Protein AF-A0A7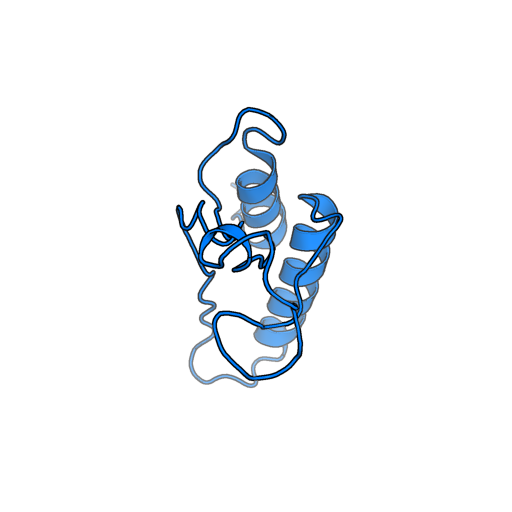Z2VPW9-F1 (afdb_monomer_lite)

Radius of gyration: 15.69 Å; chains: 1; bounding box: 36×24×49 Å

pLDDT: mean 93.61, std 6.16, range [54.88, 98.5]

Foldseek 3Di:
DWFQLCLVDDVPDDLDCPDPPSHDTDPPDDLVVLLVVLLVLLVVLVVVPDPDSDDDQQDCDPVNTPRHCPADPPCGNSNVVSCCVRPNDDD

InterPro domains:
  IPR032719 Glycosyltransferase WbsX [PTHR41244] (2-86)
  IPR060009 Glycosyltransferase WbsX, N-terminal domain [PF14307] (2-83)

Secondary structure (DSSP, 8-state):
--B--GGGS-TTS---SSBTTB---B-S--HHHHHHHHHHHHHHHTT--SSS-----S-SEEGGGTEE-S--SSSTTHHHHHHHHHHPPP-

Organism: NCBI:txid2728023

Structure (mmCIF, N/CA/C/O backbone):
data_AF-A0A7Z2VPW9-F1
#
_entry.id   AF-A0A7Z2VPW9-F1
#
loop_
_atom_site.group_PDB
_atom_site.id
_atom_site.type_symbol
_atom_site.label_atom_id
_atom_site.label_alt_id
_atom_site.label_comp_id
_atom_site.label_asym_id
_atom_site.label_entity_id
_atom_site.label_seq_id
_atom_site.pdbx_PDB_ins_code
_atom_site.Cartn_x
_atom_site.Cartn_y
_atom_site.Cartn_z
_atom_site.occupancy
_atom_site.B_iso_or_equiv
_atom_site.auth_seq_id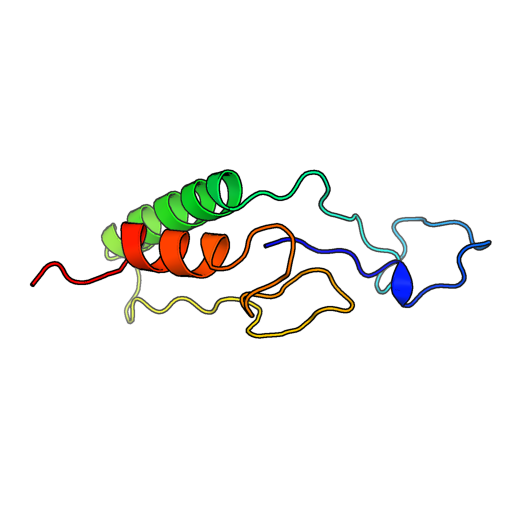
_atom_site.auth_comp_id
_atom_site.auth_asym_id
_atom_site.auth_atom_id
_atom_site.pdbx_PDB_model_num
ATOM 1 N N . MET A 1 1 ? 1.957 1.894 -2.847 1.00 84.44 1 MET A N 1
ATOM 2 C CA . MET A 1 1 ? 1.420 0.546 -3.082 1.00 84.44 1 MET A CA 1
ATOM 3 C C . MET A 1 1 ? 0.970 0.447 -4.515 1.00 84.44 1 MET A C 1
ATOM 5 O O . MET A 1 1 ? 0.068 1.186 -4.887 1.00 84.44 1 MET A O 1
ATOM 9 N N . GLY A 1 2 ? 1.620 -0.412 -5.294 1.00 93.06 2 GLY A N 1
ATOM 10 C CA . GLY A 1 2 ? 1.334 -0.587 -6.712 1.00 93.06 2 GLY A CA 1
ATOM 11 C C . GLY A 1 2 ? 1.227 -2.053 -7.105 1.00 93.06 2 GLY A C 1
ATOM 12 O O . GLY A 1 2 ? 0.975 -2.918 -6.266 1.00 93.06 2 GLY A O 1
ATOM 13 N N . TRP A 1 3 ? 1.397 -2.292 -8.400 1.00 94.88 3 TRP A N 1
ATOM 14 C CA . TRP A 1 3 ? 1.420 -3.613 -9.009 1.00 94.88 3 TRP A CA 1
ATOM 15 C C . TRP A 1 3 ? 2.155 -3.536 -10.349 1.00 94.88 3 TRP A C 1
ATOM 17 O O . TRP A 1 3 ? 1.680 -2.873 -11.272 1.00 94.88 3 TRP A O 1
ATOM 27 N N . ASP A 1 4 ? 3.295 -4.206 -10.462 1.00 94.19 4 ASP A N 1
ATOM 28 C CA . ASP A 1 4 ? 4.058 -4.316 -11.703 1.00 94.19 4 ASP A CA 1
ATOM 29 C C . ASP A 1 4 ? 4.795 -5.657 -11.790 1.00 94.19 4 ASP A C 1
ATOM 31 O O . ASP A 1 4 ? 5.909 -5.811 -11.304 1.00 94.19 4 ASP A O 1
ATOM 35 N N . SER A 1 5 ? 4.189 -6.638 -12.455 1.00 93.81 5 SER A N 1
ATOM 36 C CA . SER A 1 5 ? 4.804 -7.946 -12.694 1.00 93.81 5 SER A CA 1
ATOM 37 C C . SER A 1 5 ? 5.748 -7.981 -13.905 1.00 93.81 5 SER A C 1
ATOM 39 O O . SER A 1 5 ? 6.312 -9.040 -14.199 1.00 93.81 5 SER A O 1
ATOM 41 N N . THR A 1 6 ? 5.947 -6.864 -14.620 1.00 92.25 6 THR A N 1
ATOM 42 C CA . THR A 1 6 ? 6.789 -6.823 -15.827 1.00 92.25 6 THR A CA 1
ATOM 43 C C . THR A 1 6 ? 8.252 -7.205 -15.586 1.00 92.25 6 THR A C 1
ATOM 45 O O . THR A 1 6 ? 8.808 -7.844 -16.485 1.00 92.25 6 THR A O 1
ATOM 48 N N . PRO A 1 7 ? 8.887 -6.980 -14.409 1.00 92.19 7 PRO A N 1
ATOM 49 C CA . PRO A 1 7 ? 10.250 -7.460 -14.153 1.00 92.19 7 PRO A CA 1
ATOM 50 C C . PRO A 1 7 ? 10.392 -8.989 -14.196 1.00 92.19 7 PRO A C 1
ATOM 52 O O . PRO A 1 7 ? 11.500 -9.503 -14.335 1.00 92.19 7 PRO A O 1
ATOM 55 N N . ARG A 1 8 ? 9.279 -9.731 -14.097 1.00 91.25 8 ARG A N 1
ATOM 56 C CA . ARG A 1 8 ? 9.244 -11.198 -14.224 1.00 91.25 8 ARG A CA 1
ATOM 57 C C . ARG A 1 8 ? 9.134 -11.675 -15.677 1.00 91.25 8 ARG A C 1
ATOM 59 O O . ARG A 1 8 ? 9.089 -12.880 -15.919 1.00 91.25 8 ARG A O 1
ATOM 66 N N . THR A 1 9 ? 9.053 -10.754 -16.635 1.00 91.19 9 THR A N 1
ATOM 67 C CA . THR A 1 9 ? 8.876 -11.045 -18.064 1.00 91.19 9 THR A CA 1
ATOM 68 C C . THR A 1 9 ? 10.145 -10.764 -18.860 1.00 91.19 9 THR A C 1
ATOM 70 O O . THR A 1 9 ? 11.045 -10.042 -18.417 1.00 91.19 9 THR A O 1
ATOM 73 N N . VAL A 1 10 ? 10.220 -11.327 -20.066 1.00 91.50 10 VAL A N 1
ATOM 74 C CA . VAL A 1 10 ? 11.255 -10.959 -21.031 1.00 91.50 10 VAL A CA 1
ATOM 75 C C . VAL A 1 10 ? 10.922 -9.569 -21.567 1.00 91.50 10 VAL A C 1
ATOM 77 O O . VAL A 1 10 ? 9.891 -9.370 -22.196 1.00 91.50 10 VAL A O 1
ATOM 80 N N . GLN A 1 11 ? 11.814 -8.603 -21.348 1.00 87.88 11 GLN A N 1
ATOM 81 C CA . GLN A 1 11 ? 11.554 -7.187 -21.656 1.00 87.88 11 GLN A CA 1
ATOM 82 C C . GLN A 1 11 ? 11.378 -6.890 -23.157 1.00 87.88 11 GLN A C 1
ATOM 84 O O . GLN A 1 11 ? 10.933 -5.808 -23.525 1.00 87.88 11 GLN A O 1
ATOM 89 N N . SER A 1 12 ? 11.748 -7.832 -24.031 1.00 90.25 12 SER A N 1
ATOM 90 C CA . SER A 1 12 ? 11.523 -7.753 -25.478 1.00 90.25 12 SER A CA 1
ATOM 91 C C . SER A 1 12 ? 10.217 -8.399 -25.945 1.00 90.25 12 SER A C 1
ATOM 93 O O . SER A 1 12 ? 9.889 -8.287 -27.127 1.00 90.25 12 SER A O 1
ATOM 95 N N . ASP A 1 13 ? 9.502 -9.108 -25.071 1.00 86.00 13 ASP A N 1
ATOM 96 C CA . ASP A 1 13 ? 8.247 -9.759 -25.432 1.00 86.00 13 ASP A CA 1
ATOM 97 C C . ASP A 1 13 ? 7.109 -8.742 -25.537 1.00 86.00 13 ASP A C 1
ATOM 99 O O . ASP A 1 13 ? 7.144 -7.637 -24.993 1.00 86.00 13 ASP A O 1
ATOM 103 N N . THR A 1 14 ? 6.055 -9.125 -26.256 1.00 84.25 14 THR A N 1
ATOM 104 C CA . THR A 1 14 ? 4.839 -8.312 -26.310 1.00 84.25 14 THR A CA 1
ATOM 105 C C . THR A 1 14 ? 4.081 -8.441 -24.995 1.00 84.25 14 THR A C 1
ATOM 107 O O . THR A 1 14 ? 3.589 -9.519 -24.663 1.00 84.25 14 THR A O 1
ATOM 110 N N . HIS A 1 15 ? 3.921 -7.327 -24.281 1.00 82.56 15 HIS A N 1
ATOM 111 C CA . HIS A 1 15 ? 3.046 -7.269 -23.114 1.00 82.56 15 HIS A CA 1
ATOM 112 C C . HIS A 1 15 ? 1.591 -7.103 -23.564 1.00 82.56 15 HIS A C 1
ATOM 114 O O . HIS A 1 15 ? 1.182 -6.036 -24.022 1.00 82.56 15 HIS A O 1
ATOM 120 N N . ALA A 1 16 ? 0.813 -8.180 -23.471 1.00 84.00 16 ALA A N 1
ATOM 121 C CA . ALA A 1 16 ? -0.609 -8.213 -23.808 1.00 84.00 16 ALA A CA 1
ATOM 122 C C . ALA A 1 16 ? -1.414 -8.741 -22.618 1.00 84.00 16 ALA A C 1
ATOM 124 O O . ALA A 1 16 ? -0.877 -9.467 -21.797 1.00 84.00 16 ALA A O 1
ATOM 125 N N . ASN A 1 17 ? -2.708 -8.425 -22.523 1.00 85.06 17 ASN A N 1
ATOM 126 C CA . ASN A 1 17 ? -3.555 -8.907 -21.425 1.00 85.06 17 ASN A CA 1
ATOM 127 C C . ASN A 1 17 ? -3.908 -10.400 -21.600 1.00 85.06 17 ASN A C 1
ATOM 129 O O . ASN A 1 17 ? -5.020 -10.743 -22.002 1.00 85.06 17 ASN A O 1
ATOM 133 N N . ILE A 1 18 ? -2.932 -11.276 -21.351 1.00 89.88 18 ILE A N 1
ATOM 134 C CA . ILE A 1 18 ? -3.006 -12.733 -21.567 1.00 89.88 18 ILE A CA 1
ATOM 135 C C . ILE A 1 18 ? -2.848 -13.536 -20.266 1.00 89.88 18 ILE A C 1
ATOM 137 O O . ILE A 1 18 ? -2.649 -14.748 -20.299 1.00 89.88 18 ILE A O 1
ATOM 141 N N . GLY A 1 19 ? -2.983 -12.867 -19.119 1.00 90.25 19 GLY A N 1
ATOM 142 C CA . GLY A 1 19 ? -2.841 -13.461 -17.790 1.00 90.25 19 GLY A CA 1
ATOM 143 C C . GLY A 1 19 ? -1.450 -13.260 -17.199 1.00 90.25 19 GLY A C 1
ATOM 144 O O . GLY A 1 19 ? -0.572 -12.689 -17.833 1.00 90.25 19 GLY A O 1
ATOM 145 N N . TYR A 1 20 ? -1.253 -13.699 -15.956 1.00 91.25 20 TYR A N 1
ATOM 146 C CA . TYR A 1 20 ? 0.018 -13.535 -15.246 1.00 91.25 20 TYR A CA 1
ATOM 147 C C . TYR A 1 20 ? 1.187 -14.209 -15.990 1.00 91.25 20 TYR A C 1
ATOM 149 O O . TYR A 1 20 ? 1.026 -15.350 -16.431 1.00 91.25 20 TYR A O 1
ATOM 157 N N . PRO A 1 21 ? 2.369 -13.565 -16.091 1.00 91.62 21 PRO A N 1
ATOM 158 C CA . PRO A 1 21 ? 2.747 -12.245 -15.546 1.00 91.62 21 PRO A CA 1
ATOM 159 C C . PRO A 1 21 ? 2.429 -11.037 -16.456 1.00 91.62 21 PRO A C 1
ATOM 161 O O . PRO A 1 21 ? 2.814 -9.912 -16.141 1.00 91.62 21 PRO A O 1
ATOM 164 N N . PHE A 1 22 ? 1.715 -11.230 -17.564 1.00 91.44 22 PHE A N 1
ATOM 165 C CA . PHE A 1 22 ? 1.332 -10.192 -18.528 1.00 91.44 22 PHE A CA 1
ATOM 166 C C . PHE A 1 22 ? 0.020 -9.477 -18.149 1.00 91.44 22 PHE A C 1
ATOM 168 O O . PHE A 1 22 ? -0.941 -9.399 -18.916 1.00 91.44 22 PHE A O 1
ATOM 175 N N . THR A 1 23 ? -0.059 -8.993 -16.911 1.00 89.38 23 THR A N 1
ATOM 176 C CA . THR A 1 23 ? -1.224 -8.246 -16.407 1.00 89.38 23 THR A CA 1
ATOM 177 C C . THR A 1 23 ? -1.039 -6.736 -16.578 1.00 89.38 23 THR A C 1
ATOM 179 O O . THR A 1 23 ? 0.103 -6.278 -16.680 1.00 89.38 23 THR A O 1
ATOM 182 N N . PRO A 1 24 ? -2.122 -5.933 -16.584 1.00 90.50 24 PRO A N 1
ATOM 183 C CA . PRO A 1 24 ? -2.007 -4.482 -16.466 1.00 90.50 24 PRO A CA 1
ATOM 184 C C . PRO A 1 24 ? -1.177 -4.080 -15.242 1.00 90.50 24 PRO A C 1
ATOM 186 O O . PRO A 1 24 ? -1.242 -4.748 -14.211 1.00 90.50 24 PRO A O 1
ATOM 189 N N . VAL A 1 25 ? -0.425 -2.988 -15.364 1.00 92.06 25 VAL A N 1
ATOM 190 C CA . VAL A 1 25 ? 0.410 -2.436 -14.290 1.00 92.06 25 VAL A CA 1
ATOM 191 C C . VAL A 1 25 ? -0.216 -1.169 -13.712 1.00 92.06 25 VAL A C 1
ATOM 193 O O . VAL A 1 25 ? -0.979 -0.477 -14.391 1.00 92.06 25 VAL A O 1
ATOM 196 N N . LEU A 1 26 ? 0.122 -0.860 -12.465 1.00 93.38 26 LEU A N 1
ATOM 197 C CA . LEU A 1 26 ? -0.203 0.404 -11.813 1.00 93.38 26 LEU A CA 1
ATOM 198 C C . LEU A 1 26 ? 1.028 1.306 -11.836 1.00 93.38 26 LEU A C 1
ATOM 200 O O . LEU A 1 26 ? 2.080 0.940 -11.311 1.00 93.38 26 LEU A O 1
ATOM 204 N N . VAL A 1 27 ? 0.881 2.489 -12.424 1.00 92.12 27 VAL A N 1
ATOM 205 C CA . VAL A 1 27 ? 1.939 3.500 -12.548 1.00 92.12 27 VAL A CA 1
ATOM 206 C C . VAL A 1 27 ? 1.635 4.717 -11.680 1.00 92.12 27 VAL A C 1
ATOM 208 O O . VAL A 1 27 ? 0.522 4.866 -11.182 1.00 92.12 27 VAL A O 1
ATOM 211 N N . ASP A 1 28 ? 2.643 5.571 -11.499 1.00 92.38 28 ASP A N 1
ATOM 212 C CA . ASP A 1 28 ? 2.553 6.827 -10.744 1.00 92.38 28 ASP A CA 1
ATOM 213 C C . ASP A 1 28 ? 2.108 6.656 -9.283 1.00 92.38 28 ASP A C 1
ATOM 215 O O . ASP A 1 28 ? 1.520 7.560 -8.699 1.00 92.38 28 ASP A O 1
ATOM 219 N N . ASN A 1 29 ? 2.415 5.500 -8.682 1.00 93.62 29 ASN A N 1
ATOM 220 C CA . ASN A 1 29 ? 2.022 5.176 -7.314 1.00 93.62 29 ASN A CA 1
ATOM 221 C C . ASN A 1 29 ? 2.720 6.096 -6.301 1.00 93.62 29 ASN A C 1
ATOM 223 O O . ASN A 1 29 ? 3.951 6.102 -6.221 1.00 93.62 29 ASN A O 1
ATOM 227 N N . THR A 1 30 ? 1.943 6.784 -5.460 1.00 97.06 30 THR A N 1
ATOM 228 C CA . THR A 1 30 ? 2.477 7.607 -4.358 1.00 97.06 30 THR A CA 1
ATOM 229 C C . THR A 1 30 ? 1.910 7.206 -2.989 1.00 97.06 30 THR A C 1
ATOM 231 O O . THR A 1 30 ? 0.842 6.577 -2.912 1.00 97.06 30 THR A O 1
ATOM 234 N N . PRO A 1 31 ? 2.588 7.554 -1.876 1.00 98.19 31 PRO A N 1
ATOM 235 C CA . PRO A 1 31 ? 2.028 7.408 -0.532 1.00 98.19 31 PRO A CA 1
ATOM 236 C C . PRO A 1 31 ? 0.666 8.089 -0.346 1.00 98.19 31 PRO A C 1
ATOM 238 O O . PRO A 1 31 ? -0.201 7.543 0.335 1.00 98.19 31 PRO A O 1
ATOM 241 N N . GLU A 1 32 ? 0.438 9.236 -0.987 1.00 98.25 32 GLU A N 1
ATOM 242 C CA . GLU A 1 32 ? -0.818 9.990 -0.913 1.00 98.25 32 GLU A CA 1
ATOM 243 C C . GLU A 1 32 ? -1.965 9.235 -1.585 1.00 98.25 32 GLU A C 1
ATOM 245 O O . GLU A 1 32 ? -3.024 9.068 -0.987 1.00 98.25 32 GLU A O 1
ATOM 250 N N . GLN A 1 33 ? -1.757 8.703 -2.793 1.00 97.38 33 GLN A N 1
ATOM 251 C CA . GLN A 1 33 ? -2.778 7.885 -3.457 1.00 97.38 33 GLN A CA 1
ATOM 252 C C . GLN A 1 33 ? -3.081 6.607 -2.668 1.00 97.38 33 GLN A C 1
ATOM 254 O O . GLN A 1 33 ? -4.236 6.188 -2.566 1.00 97.38 33 GLN A O 1
ATOM 259 N N . PHE A 1 34 ? -2.053 6.000 -2.067 1.00 97.69 34 PHE A N 1
ATOM 260 C CA . PHE A 1 34 ? -2.250 4.856 -1.186 1.00 97.69 34 PHE A CA 1
ATOM 261 C C . PHE A 1 34 ? -3.078 5.225 0.051 1.00 97.69 34 PHE A C 1
ATOM 263 O O . PHE A 1 34 ? -3.983 4.479 0.422 1.00 97.69 34 PHE A O 1
ATOM 270 N N . LYS A 1 35 ? -2.830 6.391 0.658 1.00 98.44 35 LYS A N 1
ATOM 271 C CA . LYS A 1 35 ? -3.633 6.912 1.770 1.00 98.44 35 LYS A CA 1
ATOM 272 C C . LYS A 1 35 ? -5.103 7.087 1.384 1.00 98.44 35 LYS A C 1
ATOM 274 O O . LYS A 1 35 ? -5.965 6.678 2.156 1.00 98.44 35 LYS A O 1
ATOM 279 N N . GLU A 1 36 ? -5.398 7.625 0.203 1.00 98.25 36 GLU A N 1
ATOM 280 C CA . GLU A 1 36 ? -6.783 7.749 -0.276 1.00 98.25 36 GLU A CA 1
ATOM 281 C C . GLU A 1 36 ? -7.469 6.379 -0.404 1.00 98.25 36 GLU A C 1
ATOM 283 O O . GLU A 1 36 ? -8.610 6.204 0.032 1.00 98.25 36 GLU A O 1
ATOM 288 N N . ALA A 1 37 ? -6.753 5.364 -0.901 1.00 97.12 37 ALA A N 1
ATOM 289 C CA . ALA A 1 37 ? -7.264 3.994 -0.924 1.00 97.12 37 ALA A CA 1
ATOM 290 C C . ALA A 1 37 ? -7.521 3.449 0.496 1.00 97.12 37 ALA A C 1
ATOM 292 O O . ALA A 1 37 ? -8.556 2.828 0.742 1.00 97.12 37 ALA A O 1
ATOM 293 N N . LEU A 1 38 ? -6.625 3.715 1.452 1.00 98.00 38 LEU A N 1
ATOM 294 C CA . LEU A 1 38 ? -6.802 3.322 2.854 1.00 98.00 38 LEU A CA 1
ATOM 295 C C . LEU A 1 38 ? -8.004 4.020 3.513 1.00 98.00 38 LEU A C 1
ATOM 297 O O . LEU A 1 38 ? -8.704 3.384 4.300 1.00 98.00 38 LEU A O 1
ATOM 301 N N . ILE A 1 39 ? -8.275 5.290 3.186 1.00 98.50 39 ILE A N 1
ATOM 302 C CA . ILE A 1 39 ? -9.470 6.011 3.658 1.00 98.50 39 ILE A CA 1
ATOM 303 C C . ILE A 1 39 ? -10.732 5.319 3.144 1.00 98.50 39 ILE A C 1
ATOM 305 O O . ILE A 1 39 ? -11.610 5.000 3.943 1.00 98.50 39 ILE A O 1
ATOM 309 N N . ALA A 1 40 ? -10.792 4.994 1.849 1.00 98.19 40 ALA A N 1
ATOM 310 C CA . ALA A 1 40 ? -11.928 4.271 1.279 1.00 98.19 40 ALA A CA 1
ATOM 311 C C . ALA A 1 40 ? -12.133 2.894 1.937 1.00 98.19 40 ALA A C 1
ATOM 313 O O . ALA A 1 40 ? -13.268 2.470 2.168 1.00 98.19 40 ALA A O 1
ATOM 314 N N . VAL A 1 41 ? -11.039 2.207 2.283 1.00 97.31 41 VAL A N 1
ATOM 315 C CA . VAL A 1 41 ? -11.089 0.954 3.042 1.00 97.31 41 VAL A CA 1
ATOM 316 C C . VAL A 1 41 ? -11.636 1.182 4.453 1.00 97.31 41 VAL A C 1
ATOM 318 O O . VAL A 1 41 ? -12.532 0.448 4.865 1.00 97.31 41 VAL A O 1
ATOM 321 N N . ARG A 1 42 ? -11.157 2.194 5.189 1.00 96.56 42 ARG A N 1
ATOM 322 C CA . ARG A 1 42 ? -11.678 2.529 6.526 1.00 96.56 42 ARG A CA 1
ATOM 323 C C . ARG A 1 42 ? -13.174 2.836 6.476 1.00 96.56 42 ARG A C 1
ATOM 325 O O . ARG A 1 42 ? -13.937 2.233 7.223 1.00 96.56 42 ARG A O 1
ATOM 332 N N . ASP A 1 43 ? -13.598 3.672 5.533 1.00 96.69 43 ASP A N 1
ATOM 333 C CA . ASP A 1 43 ? -15.005 4.028 5.340 1.00 96.69 43 ASP A CA 1
ATOM 334 C C . ASP A 1 43 ? -15.873 2.803 5.018 1.00 96.69 43 ASP A C 1
ATOM 336 O O . ASP A 1 43 ? -17.052 2.760 5.368 1.00 96.69 43 ASP A O 1
ATOM 340 N N . TYR A 1 44 ? -15.318 1.799 4.334 1.00 96.31 44 TYR A N 1
ATOM 341 C CA . TYR A 1 44 ? -16.005 0.534 4.091 1.00 96.31 44 TYR A CA 1
ATOM 342 C C . TYR A 1 44 ? -16.135 -0.308 5.369 1.00 96.31 44 TYR A C 1
ATOM 344 O O . TYR A 1 44 ? -17.219 -0.831 5.637 1.00 96.31 44 TYR A O 1
ATOM 352 N N . LEU A 1 45 ? -15.071 -0.413 6.172 1.00 95.38 45 LEU A N 1
ATOM 353 C CA . LEU A 1 45 ? -15.096 -1.129 7.454 1.00 95.38 45 LEU A CA 1
ATOM 354 C C . LEU A 1 45 ? -16.087 -0.495 8.442 1.00 95.38 45 LEU A C 1
ATOM 356 O O . LEU A 1 45 ? -16.873 -1.209 9.070 1.00 95.38 45 LEU A O 1
ATOM 360 N N . ASP A 1 46 ? -16.101 0.836 8.524 1.00 94.56 46 ASP A N 1
ATOM 361 C CA . ASP A 1 46 ? -16.925 1.604 9.466 1.00 94.56 46 ASP A CA 1
ATOM 362 C C . ASP A 1 46 ? -18.433 1.492 9.182 1.00 94.56 46 ASP A C 1
ATOM 364 O O . ASP A 1 46 ? -19.257 1.758 10.059 1.00 94.56 46 ASP A O 1
ATOM 368 N N . ARG A 1 47 ? -18.832 1.012 7.993 1.00 96.06 47 ARG A N 1
ATOM 369 C CA . ARG A 1 47 ? -20.241 0.687 7.687 1.00 96.06 47 ARG A CA 1
ATOM 370 C C . ARG A 1 47 ? -20.776 -0.491 8.502 1.00 96.06 47 ARG A C 1
ATOM 372 O O . ARG A 1 47 ? -21.982 -0.729 8.472 1.00 96.06 47 ARG A O 1
ATOM 379 N N . GLY A 1 48 ? -19.913 -1.255 9.177 1.00 93.50 48 GLY A N 1
ATOM 380 C CA . GLY A 1 48 ? -20.320 -2.333 10.083 1.00 93.50 48 GLY A CA 1
ATOM 381 C C . GLY A 1 48 ? -20.990 -3.526 9.392 1.00 93.50 48 GLY A C 1
ATOM 382 O O . GLY A 1 48 ? -21.724 -4.273 10.030 1.00 93.50 48 GLY A O 1
ATOM 383 N N . GLN A 1 49 ? -20.764 -3.708 8.087 1.00 94.06 49 GLN A N 1
ATOM 384 C CA . GLN A 1 49 ? -21.373 -4.791 7.296 1.00 94.06 49 GLN A CA 1
ATOM 385 C C . GLN A 1 49 ? -20.614 -6.122 7.408 1.00 94.06 49 GLN A C 1
ATOM 387 O O . GLN A 1 49 ? -21.101 -7.155 6.950 1.00 94.06 49 GLN A O 1
ATOM 392 N N . LEU A 1 50 ? -19.418 -6.107 8.000 1.00 93.19 50 LEU A N 1
ATOM 393 C CA . LEU A 1 50 ? -18.563 -7.278 8.158 1.00 93.19 50 LEU A CA 1
ATOM 394 C C . LEU A 1 50 ? -18.677 -7.834 9.577 1.00 93.19 50 LEU A C 1
ATOM 396 O O . LEU A 1 50 ? -18.571 -7.091 10.550 1.00 93.19 50 LEU A O 1
ATOM 400 N N . SER A 1 51 ? -18.791 -9.157 9.702 1.00 93.50 51 SER A N 1
ATOM 401 C CA . SER A 1 51 ? -18.725 -9.845 11.001 1.00 93.50 51 SER A CA 1
ATOM 402 C C . SER A 1 51 ? -17.368 -9.677 11.689 1.00 93.50 51 SER A C 1
ATOM 404 O O . SER A 1 51 ? -17.252 -9.837 12.902 1.00 93.50 51 SER A O 1
ATOM 406 N N . THR A 1 52 ? -16.319 -9.401 10.915 1.00 94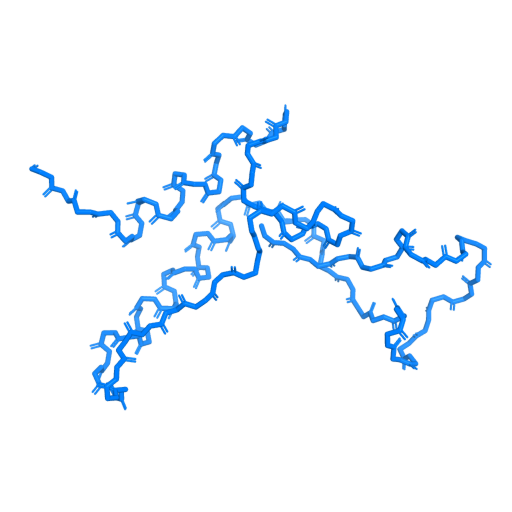.31 52 THR A N 1
ATOM 407 C CA . THR A 1 52 ? -14.961 -9.195 11.414 1.00 94.31 52 THR A CA 1
ATOM 408 C C . THR A 1 52 ? -14.266 -8.149 10.537 1.00 94.31 52 THR A C 1
ATOM 410 O O . THR A 1 52 ? -13.947 -8.449 9.386 1.00 94.31 52 THR A O 1
ATOM 413 N N . PRO A 1 53 ? -14.053 -6.916 11.032 1.00 93.00 53 PRO A N 1
ATOM 414 C CA . PRO A 1 53 ? -13.434 -5.849 10.253 1.00 93.00 53 PRO A CA 1
ATOM 415 C C . PRO A 1 53 ? -11.912 -6.047 10.204 1.00 93.00 53 PRO A C 1
ATOM 417 O O . PRO A 1 53 ? -11.178 -5.567 11.064 1.00 93.00 53 PRO A O 1
ATOM 420 N N . ILE A 1 54 ? -11.440 -6.800 9.210 1.00 94.25 54 ILE A N 1
ATOM 421 C CA . ILE A 1 54 ? -10.016 -7.062 8.964 1.00 94.25 54 ILE A CA 1
ATOM 422 C C . ILE A 1 54 ? -9.661 -6.607 7.552 1.00 94.25 54 ILE A C 1
ATOM 424 O O . ILE A 1 54 ? -10.435 -6.790 6.614 1.00 94.25 54 ILE A O 1
ATOM 428 N N . VAL A 1 55 ? -8.459 -6.051 7.409 1.00 95.06 55 VAL A N 1
ATOM 429 C CA . VAL A 1 55 ? -7.864 -5.672 6.127 1.00 95.06 55 VAL A CA 1
ATOM 430 C C . VAL A 1 55 ? -6.517 -6.359 6.002 1.00 95.06 55 VAL A C 1
ATOM 432 O O . VAL A 1 55 ? -5.702 -6.326 6.923 1.00 95.06 55 VAL A O 1
ATOM 435 N N . THR A 1 56 ? -6.273 -6.957 4.844 1.00 95.94 56 THR A N 1
ATOM 436 C CA . THR A 1 56 ? -4.958 -7.463 4.456 1.00 95.94 56 THR A CA 1
ATOM 437 C C . THR A 1 56 ? -4.322 -6.491 3.479 1.00 95.94 56 THR A C 1
ATOM 439 O O . THR A 1 56 ? -4.951 -6.120 2.488 1.00 95.94 56 THR A O 1
ATOM 442 N N . VAL A 1 57 ? -3.069 -6.118 3.721 1.00 96.19 57 VAL A N 1
ATOM 443 C CA . VAL A 1 57 ? -2.280 -5.318 2.783 1.00 96.19 57 VAL A CA 1
ATOM 444 C C . VAL A 1 57 ? -1.228 -6.230 2.169 1.00 96.19 57 VAL A C 1
ATOM 446 O O . VAL A 1 57 ? -0.368 -6.757 2.872 1.00 96.19 57 VAL A O 1
ATOM 449 N N . ASN A 1 58 ? -1.320 -6.446 0.861 1.00 94.75 58 ASN A N 1
ATOM 450 C CA . ASN A 1 58 ? -0.193 -6.946 0.085 1.00 94.75 58 ASN A CA 1
ATOM 451 C C . ASN A 1 58 ? 0.738 -5.750 -0.130 1.00 94.75 58 ASN A C 1
ATOM 453 O O . ASN A 1 58 ? 0.247 -4.735 -0.593 1.00 94.75 58 ASN A O 1
ATOM 457 N N . SER A 1 59 ? 2.009 -5.782 0.243 1.00 96.88 59 SER A N 1
ATOM 458 C CA . SER A 1 59 ? 2.678 -6.732 1.136 1.00 96.88 59 SER A CA 1
ATOM 459 C C . SER A 1 59 ? 3.719 -5.982 1.973 1.00 96.88 59 SER A C 1
ATOM 461 O O . SER A 1 59 ? 3.914 -4.781 1.793 1.00 96.88 59 SER A O 1
ATOM 463 N N . TRP A 1 60 ? 4.417 -6.664 2.885 1.00 97.81 60 TRP A N 1
ATOM 464 C CA . TRP A 1 60 ? 5.563 -6.035 3.543 1.00 97.81 60 TRP A CA 1
ATOM 465 C C . TRP A 1 60 ? 6.665 -5.691 2.527 1.00 97.81 60 TRP A C 1
ATOM 467 O O . TRP A 1 60 ? 7.123 -4.555 2.509 1.00 97.81 60 TRP A O 1
ATOM 477 N N . ASN A 1 61 ? 7.057 -6.621 1.652 1.00 97.00 61 ASN A N 1
ATOM 478 C CA . ASN A 1 61 ? 8.293 -6.504 0.869 1.00 97.00 61 ASN A CA 1
ATOM 479 C C . ASN A 1 61 ? 8.280 -7.224 -0.496 1.00 97.00 61 ASN A C 1
ATOM 481 O O . ASN A 1 61 ? 9.305 -7.751 -0.931 1.00 97.00 61 ASN A O 1
ATOM 485 N N . GLU A 1 62 ? 7.156 -7.247 -1.209 1.00 96.00 62 GLU A N 1
ATOM 486 C CA . GLU A 1 62 ? 7.097 -7.727 -2.598 1.00 96.00 62 GLU A CA 1
ATOM 487 C C . GLU A 1 62 ? 7.640 -6.657 -3.559 1.00 96.00 62 GLU A C 1
ATOM 489 O O . GLU A 1 62 ? 6.931 -5.989 -4.315 1.00 96.00 62 GLU A O 1
ATOM 494 N N . TRP A 1 63 ? 8.956 -6.471 -3.500 1.00 94.56 63 TRP A N 1
ATOM 495 C CA . TRP A 1 63 ? 9.679 -5.495 -4.310 1.00 94.56 63 TRP A CA 1
ATOM 496 C C . TRP A 1 63 ? 9.555 -5.763 -5.804 1.00 94.56 63 TRP A C 1
ATOM 498 O O . TRP A 1 63 ? 9.450 -4.822 -6.587 1.00 94.56 63 TRP A O 1
ATOM 508 N N . THR A 1 64 ? 9.545 -7.038 -6.204 1.00 92.50 64 THR A N 1
ATOM 509 C CA . THR A 1 64 ? 9.529 -7.406 -7.626 1.00 92.50 64 THR A CA 1
ATOM 510 C C . THR A 1 64 ? 8.196 -7.134 -8.313 1.00 92.50 64 THR A C 1
ATOM 512 O O . THR A 1 64 ? 8.152 -7.186 -9.537 1.00 92.50 64 THR A O 1
ATOM 515 N N . GLU A 1 65 ? 7.150 -6.807 -7.545 1.00 94.62 65 GLU A N 1
ATOM 516 C CA . GLU A 1 65 ? 5.839 -6.392 -8.059 1.00 94.62 65 GLU A CA 1
ATOM 517 C C . GLU A 1 65 ? 5.481 -4.949 -7.669 1.00 94.62 65 GLU A C 1
ATOM 519 O O . GLU A 1 65 ? 4.355 -4.504 -7.884 1.00 94.62 65 GLU A O 1
ATOM 524 N N . GLY A 1 66 ? 6.416 -4.196 -7.075 1.00 92.44 66 GLY A N 1
ATOM 525 C CA . GLY A 1 66 ? 6.174 -2.821 -6.622 1.00 92.44 66 GLY A CA 1
ATOM 526 C C . GLY A 1 66 ? 5.145 -2.704 -5.487 1.00 92.44 66 GLY A C 1
ATOM 527 O O . GLY A 1 66 ? 4.658 -1.607 -5.189 1.00 92.44 66 GLY A O 1
ATOM 528 N N . SER A 1 67 ? 4.800 -3.821 -4.846 1.00 94.75 67 SER A N 1
ATOM 529 C CA . SER A 1 67 ? 3.759 -3.927 -3.829 1.00 94.75 67 SER A CA 1
ATOM 530 C C . SER A 1 67 ? 4.358 -4.094 -2.426 1.00 94.75 67 SER A C 1
ATOM 532 O O . SER A 1 67 ? 4.070 -5.050 -1.706 1.00 94.75 67 SER A O 1
ATOM 534 N N . TYR A 1 68 ? 5.203 -3.143 -2.020 1.00 96.62 68 TYR A N 1
ATOM 535 C CA . TYR A 1 68 ? 5.915 -3.148 -0.737 1.00 96.62 68 TYR A CA 1
ATOM 536 C C . TYR A 1 68 ? 5.485 -2.003 0.198 1.00 96.62 68 TYR A C 1
ATOM 538 O O . TYR A 1 68 ? 5.097 -0.916 -0.239 1.00 96.62 68 TYR A O 1
ATOM 546 N N . LEU A 1 69 ? 5.598 -2.259 1.504 1.00 98.00 69 LEU A N 1
ATOM 547 C CA . LEU A 1 69 ? 5.496 -1.275 2.589 1.00 98.00 69 LEU A CA 1
ATOM 548 C C . LEU A 1 69 ? 6.847 -0.998 3.257 1.00 98.00 69 LEU A C 1
ATOM 550 O O . LEU A 1 69 ? 6.977 -0.015 3.988 1.00 98.00 69 LEU A O 1
ATOM 554 N N . GLU A 1 70 ? 7.819 -1.888 3.054 1.00 98.31 70 GLU A N 1
ATOM 555 C CA . GLU A 1 70 ? 9.177 -1.754 3.557 1.00 98.31 70 GLU A CA 1
ATOM 556 C C . GLU A 1 70 ? 9.751 -0.383 3.163 1.00 98.31 70 GLU A C 1
ATOM 558 O O . GLU A 1 70 ? 9.582 0.037 2.016 1.00 98.31 70 GLU A O 1
ATOM 563 N N . PRO A 1 71 ? 10.404 0.341 4.090 1.00 98.06 71 PRO A N 1
ATOM 564 C CA . PRO A 1 71 ? 10.921 1.665 3.784 1.00 98.06 71 PRO A CA 1
ATOM 565 C C . PRO A 1 71 ? 11.929 1.629 2.636 1.00 98.06 71 PRO A C 1
ATOM 567 O O . PRO A 1 71 ? 12.838 0.800 2.618 1.00 98.06 71 PRO A O 1
ATOM 570 N N . ASP A 1 72 ? 11.786 2.560 1.702 1.00 97.00 72 ASP A N 1
ATOM 571 C CA . ASP A 1 72 ? 12.627 2.658 0.512 1.00 97.00 72 ASP A CA 1
ATOM 572 C C . ASP A 1 72 ? 13.512 3.925 0.555 1.00 97.00 72 ASP A C 1
ATOM 574 O O . ASP A 1 72 ? 13.505 4.697 1.517 1.00 97.00 72 ASP A O 1
ATOM 578 N N . THR A 1 73 ? 14.291 4.163 -0.499 1.00 97.62 73 THR A N 1
ATOM 579 C CA . THR A 1 73 ? 15.125 5.371 -0.634 1.00 97.62 73 THR A CA 1
ATOM 580 C C . THR A 1 73 ? 14.415 6.561 -1.293 1.00 97.62 73 THR A C 1
ATOM 582 O O . THR A 1 73 ? 15.009 7.635 -1.381 1.00 97.62 73 THR A O 1
ATOM 585 N N . VAL A 1 74 ? 13.176 6.394 -1.764 1.00 95.88 74 VAL A N 1
ATOM 586 C CA . VAL A 1 74 ? 12.410 7.381 -2.549 1.00 95.88 74 VAL A CA 1
ATOM 587 C C . VAL A 1 74 ? 11.320 8.040 -1.694 1.00 95.88 74 VAL A C 1
ATOM 589 O O . VAL A 1 74 ? 11.289 9.257 -1.544 1.00 95.88 74 VAL A O 1
ATOM 592 N N . ASN A 1 75 ? 10.448 7.227 -1.111 1.00 97.00 75 ASN A N 1
ATOM 593 C CA . ASN A 1 75 ? 9.339 7.552 -0.224 1.00 97.00 75 ASN A CA 1
ATOM 594 C C . ASN A 1 75 ? 9.688 7.382 1.267 1.00 97.00 75 ASN A C 1
ATOM 596 O O . ASN A 1 75 ? 8.945 7.869 2.124 1.00 97.00 75 ASN A O 1
ATOM 600 N N . GLY A 1 76 ? 10.774 6.680 1.612 1.00 98.00 76 GLY A N 1
ATOM 601 C CA . GLY A 1 76 ? 11.161 6.450 3.005 1.00 98.00 76 GLY A CA 1
ATOM 602 C C . GLY A 1 76 ? 10.064 5.715 3.776 1.00 98.00 76 GLY A C 1
ATOM 603 O O . GLY A 1 76 ? 9.647 4.627 3.398 1.00 98.00 76 GLY A O 1
ATOM 604 N N . LEU A 1 77 ? 9.558 6.327 4.850 1.00 98.38 77 LEU A N 1
ATOM 605 C CA . LEU A 1 77 ? 8.452 5.786 5.653 1.00 98.38 77 LEU A CA 1
ATOM 606 C C . LEU A 1 77 ? 7.056 6.122 5.099 1.00 98.38 77 LEU A C 1
ATOM 608 O O . LEU A 1 77 ? 6.066 5.797 5.752 1.00 98.38 77 LEU A O 1
ATOM 612 N N . GLY A 1 78 ? 6.947 6.775 3.937 1.00 98.31 78 GLY A N 1
ATOM 613 C CA . GLY A 1 78 ? 5.703 7.385 3.455 1.00 98.31 78 GLY A CA 1
ATOM 614 C C . GLY A 1 78 ? 4.486 6.453 3.484 1.00 98.31 78 GLY A C 1
ATOM 615 O O . GLY A 1 78 ? 3.431 6.835 3.987 1.00 98.31 78 GLY A O 1
ATOM 616 N N . TYR A 1 79 ? 4.630 5.203 3.031 1.00 98.31 79 TYR A N 1
ATOM 617 C CA . TYR A 1 79 ? 3.530 4.230 3.060 1.00 98.31 79 TYR A CA 1
ATOM 618 C C . 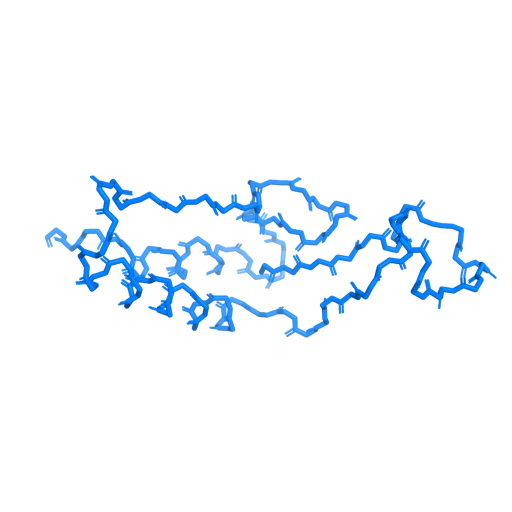TYR A 1 79 ? 3.128 3.796 4.480 1.00 98.31 79 TYR A C 1
ATOM 620 O O . TYR A 1 79 ? 1.945 3.576 4.744 1.00 98.31 79 TYR A O 1
ATOM 628 N N . LEU A 1 80 ? 4.082 3.698 5.410 1.00 98.19 80 LEU A N 1
ATOM 629 C CA . LEU A 1 80 ? 3.807 3.356 6.810 1.00 98.19 80 LEU A CA 1
ATOM 630 C C . LEU A 1 80 ? 3.158 4.525 7.557 1.00 98.19 80 LEU A C 1
ATOM 632 O O . LEU A 1 80 ? 2.225 4.312 8.335 1.00 98.19 80 LEU A O 1
ATOM 636 N N . GLU A 1 81 ? 3.602 5.758 7.301 1.00 98.50 81 GLU A N 1
ATOM 637 C CA . GLU A 1 81 ? 2.958 6.951 7.857 1.00 98.50 81 GLU A CA 1
ATOM 638 C C . GLU A 1 81 ? 1.533 7.113 7.310 1.00 98.50 81 GLU A C 1
ATOM 640 O O . GLU A 1 81 ? 0.625 7.379 8.093 1.00 98.50 81 GLU A O 1
ATOM 645 N N . ALA A 1 82 ? 1.282 6.808 6.030 1.00 98.31 82 ALA A N 1
ATOM 646 C CA . ALA A 1 82 ? -0.075 6.762 5.480 1.00 98.31 82 ALA A CA 1
ATOM 647 C C . ALA A 1 82 ? -0.987 5.773 6.237 1.00 98.31 82 ALA A C 1
ATOM 649 O O . ALA A 1 82 ? -2.109 6.124 6.609 1.00 98.31 82 ALA A O 1
ATOM 650 N N . ILE A 1 83 ? -0.502 4.560 6.538 1.00 97.81 83 ILE A N 1
ATOM 651 C CA . ILE A 1 83 ? -1.244 3.582 7.357 1.00 97.81 83 ILE A CA 1
ATOM 652 C C . ILE A 1 83 ? -1.527 4.144 8.752 1.00 97.81 83 ILE A C 1
ATOM 654 O O . ILE A 1 83 ? -2.659 4.075 9.237 1.00 97.81 83 ILE A O 1
ATOM 658 N N . LYS A 1 84 ? -0.510 4.713 9.400 1.00 97.44 84 LYS A N 1
ATOM 659 C CA . LYS A 1 84 ? -0.615 5.272 10.750 1.00 97.44 84 LYS A CA 1
ATOM 660 C C . LYS A 1 84 ? -1.551 6.479 10.814 1.00 97.44 84 LYS A C 1
ATOM 662 O O . LYS A 1 84 ? -2.263 6.628 11.801 1.00 97.44 84 LYS A O 1
ATOM 667 N N . GLU A 1 85 ? -1.603 7.316 9.787 1.00 97.81 85 GLU A N 1
ATOM 668 C CA . GLU A 1 85 ? -2.541 8.438 9.723 1.00 97.81 85 GLU A CA 1
ATOM 669 C C . GLU A 1 85 ? -4.001 7.982 9.612 1.00 97.81 85 GLU A C 1
ATOM 671 O O . GLU A 1 85 ? -4.888 8.622 10.182 1.00 97.81 85 GLU A O 1
ATOM 676 N N . VAL A 1 86 ? -4.264 6.880 8.900 1.00 97.44 86 VAL A N 1
ATOM 677 C CA . VAL A 1 86 ? -5.630 6.376 8.690 1.00 97.44 86 VAL A CA 1
ATOM 678 C C . VAL A 1 86 ? -6.105 5.493 9.846 1.00 97.44 86 VAL A C 1
ATOM 680 O O . VAL A 1 86 ? -7.248 5.643 10.285 1.00 97.44 86 VAL A O 1
ATOM 683 N N . PHE A 1 87 ? -5.247 4.601 10.348 1.00 96.00 87 PHE A N 1
ATOM 684 C CA . PHE A 1 87 ? -5.606 3.554 11.315 1.00 96.00 87 PHE A CA 1
ATOM 685 C C . PHE A 1 87 ? -4.888 3.661 12.668 1.00 96.00 87 PHE A C 1
ATOM 687 O O . PHE A 1 87 ? -5.175 2.886 13.581 1.00 96.00 87 PHE A O 1
ATOM 694 N N . GLY A 1 88 ? -3.938 4.583 12.828 1.00 93.62 88 GLY A N 1
ATOM 695 C CA . GLY A 1 88 ? -3.192 4.739 14.073 1.00 93.62 88 GLY A CA 1
ATOM 696 C C . GLY A 1 88 ? -4.063 5.253 15.219 1.00 93.62 88 GLY A C 1
ATOM 697 O O . GLY A 1 88 ? -4.883 6.157 15.061 1.00 93.62 88 GLY A O 1
ATOM 698 N N . ILE A 1 89 ? -3.848 4.702 16.413 1.00 87.31 89 ILE A N 1
ATOM 699 C CA . ILE A 1 89 ? -4.498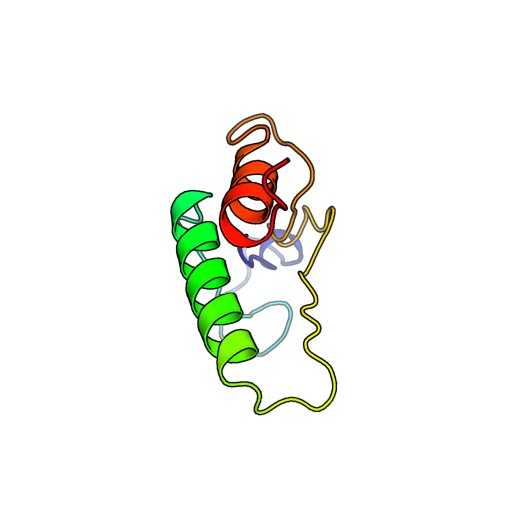 5.171 17.639 1.00 87.31 89 ILE A CA 1
ATOM 700 C C . ILE A 1 89 ? -3.792 6.453 18.094 1.00 87.31 89 ILE A C 1
ATOM 702 O O . ILE A 1 89 ? -2.580 6.447 18.330 1.00 87.31 89 ILE A O 1
ATOM 706 N N . ARG A 1 90 ? -4.537 7.553 18.250 1.00 69.25 90 ARG A N 1
ATOM 707 C CA . ARG A 1 90 ? -4.020 8.743 18.941 1.00 69.25 90 ARG A CA 1
ATOM 708 C C . ARG A 1 90 ? -3.921 8.426 20.433 1.00 69.25 90 ARG A C 1
ATOM 710 O O . ARG A 1 90 ? -4.918 8.034 21.033 1.00 69.25 90 ARG A O 1
ATOM 717 N N . LYS A 1 91 ? -2.715 8.543 20.987 1.00 54.88 91 LYS A N 1
ATOM 718 C CA . LYS A 1 91 ? -2.492 8.503 22.437 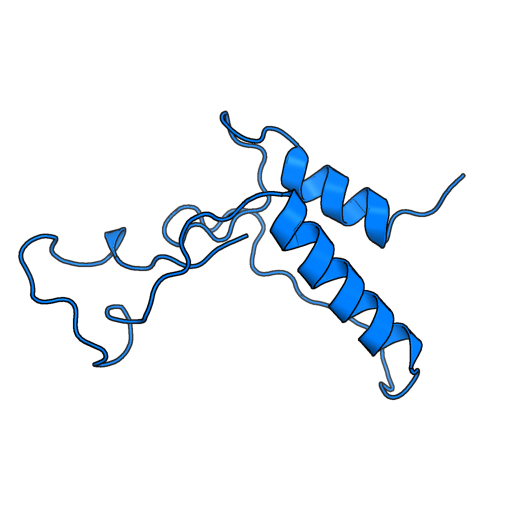1.00 54.88 91 LYS A CA 1
ATOM 719 C C . LYS A 1 91 ? -2.947 9.802 23.086 1.00 54.88 91 LYS A C 1
ATOM 721 O O . LYS A 1 91 ? -2.819 10.850 22.415 1.00 54.88 91 LYS A O 1
#

Sequence (91 aa):
MGWDSTPRTVQSDTHANIGYPFTPVLVDNTPEQFKEALIAVRDYLDRGQLSTPIVTVNSWNEWTEGSYLEPDTVNGLGYLEAIKEVFGIRK